Protein AF-A0AAJ2H2Q5-F1 (afdb_monomer_lite)

Foldseek 3Di:
DVVCPQPFPVVPVPDPAAADEDEDDADDPPDDDDVVSVVVVVVVVVVQVVSVVVVHRYYYHYDHDPCNVVVVVVVVD

Radius of gyration: 16.54 Å; chains: 1; bounding box: 35×27×45 Å

Sequence (77 aa):
EQQGFFKPHAADSNSSAKPFTIMIPPPNVTGSLHMGHGFNNAIMDALTRYHRMLGDNTLWQPGTDHAGIATQMVVER

Secondary structure (DSSP, 8-state):
-TT-TTS-GGG-TT--PPEEEEEPPPPPTTS---HHHHHHHHHHHHHHHHHHHTT-EEEEE-----THHHHHHHH--

InterPro domains:
  IPR001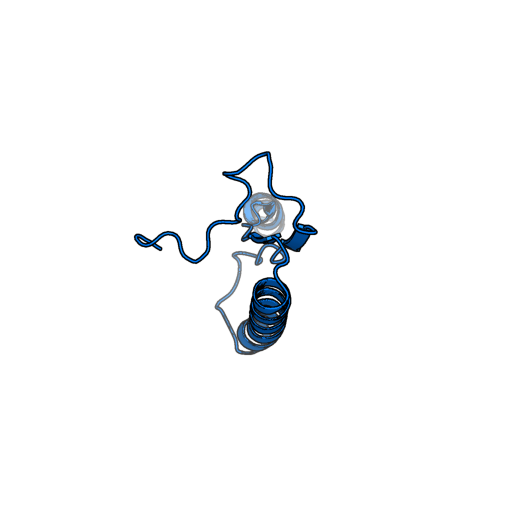412 Aminoacyl-tRNA synthetase, class I, conserved site [PS00178] (27-38)
  IPR002300 Aminoacyl-tRNA synthetase, class Ia [PF00133] (2-77)
  IPR002303 Valine-tRNA ligase [PTHR11946] (1-77)
  IPR014729 Rossmann-like alpha/beta/alpha sandwich fold [G3DSA:3.40.50.620] (1-77)

Organism: NCBI:txid1538159

pLDDT: mean 76.81, std 15.46, range [44.09, 95.81]

Structure (mmCIF, N/CA/C/O backbone):
data_AF-A0AAJ2H2Q5-F1
#
_entry.id   AF-A0AAJ2H2Q5-F1
#
loop_
_atom_site.group_PDB
_atom_site.id
_atom_site.type_symbol
_atom_site.label_atom_id
_atom_site.label_alt_id
_atom_site.label_comp_id
_atom_site.label_asym_id
_atom_site.label_entity_id
_atom_site.label_seq_id
_atom_site.pdbx_PDB_ins_code
_atom_site.Cartn_x
_atom_site.Cartn_y
_atom_site.Cartn_z
_atom_site.occupancy
_atom_site.B_iso_or_equiv
_atom_site.auth_seq_id
_atom_site.auth_comp_id
_atom_site.auth_asym_id
_atom_site.auth_atom_id
_atom_site.pdbx_PDB_model_num
ATOM 1 N N . GLU A 1 1 ? -12.251 -3.072 -5.023 1.00 62.50 1 GLU A N 1
ATOM 2 C CA . GLU A 1 1 ? -12.478 -1.915 -4.121 1.00 62.50 1 GLU A CA 1
ATOM 3 C C . GLU A 1 1 ? -13.938 -1.602 -3.786 1.00 62.50 1 GLU A C 1
ATOM 5 O O . GLU A 1 1 ? -14.176 -0.956 -2.776 1.00 62.50 1 GLU A O 1
ATOM 10 N N . GLN A 1 2 ? -14.927 -2.068 -4.559 1.00 78.88 2 GLN A N 1
ATOM 11 C CA . GLN A 1 2 ? -16.349 -1.733 -4.349 1.00 78.88 2 GLN A CA 1
ATOM 12 C C . GLN A 1 2 ? -16.885 -2.080 -2.946 1.00 78.88 2 GLN A C 1
ATOM 14 O O . GLN A 1 2 ? -17.749 -1.383 -2.432 1.00 78.88 2 GLN A O 1
ATOM 19 N N . GLN A 1 3 ? -16.330 -3.116 -2.306 1.00 84.06 3 GLN A N 1
ATOM 20 C CA . GLN A 1 3 ? -16.700 -3.546 -0.951 1.00 84.06 3 GLN A CA 1
ATOM 21 C C . GLN A 1 3 ? -15.987 -2.761 0.168 1.00 84.06 3 GLN A C 1
ATOM 23 O O . GLN A 1 3 ? -16.194 -3.037 1.342 1.00 84.06 3 GLN A O 1
ATOM 28 N N . GLY A 1 4 ? -15.128 -1.790 -0.163 1.00 80.06 4 GLY A N 1
ATOM 29 C CA . GLY A 1 4 ? -14.534 -0.872 0.814 1.00 80.06 4 GLY A CA 1
ATOM 30 C C . GLY A 1 4 ? -13.453 -1.450 1.736 1.00 80.06 4 GLY A C 1
ATOM 31 O O . GLY A 1 4 ? -12.922 -0.701 2.543 1.00 80.06 4 GLY A O 1
ATOM 32 N N . PHE A 1 5 ? -13.059 -2.721 1.598 1.00 80.56 5 PHE A N 1
ATOM 33 C CA . PHE A 1 5 ? -12.114 -3.402 2.507 1.00 80.56 5 PHE A CA 1
ATOM 34 C C . PHE A 1 5 ? -10.722 -2.774 2.669 1.00 80.56 5 PHE A C 1
ATOM 36 O O . PHE A 1 5 ? -9.989 -3.146 3.583 1.00 80.56 5 PHE A O 1
ATOM 43 N N . PHE A 1 6 ? -10.327 -1.884 1.761 1.00 82.62 6 PHE A N 1
ATOM 44 C CA . PHE A 1 6 ? -9.029 -1.206 1.786 1.00 82.62 6 PHE A CA 1
ATOM 45 C C . PHE A 1 6 ? -9.134 0.256 2.223 1.00 82.62 6 PHE A C 1
ATOM 47 O O . PHE A 1 6 ? -8.119 0.944 2.299 1.00 82.62 6 PHE A O 1
ATOM 54 N N . LYS A 1 7 ? -10.348 0.741 2.513 1.00 82.44 7 LYS A N 1
ATOM 55 C CA . LYS A 1 7 ? -10.532 2.088 3.040 1.00 82.44 7 LYS A CA 1
ATOM 56 C C . LYS A 1 7 ? -10.012 2.130 4.481 1.00 82.44 7 LYS A C 1
ATOM 58 O O . LYS A 1 7 ? -10.356 1.237 5.258 1.00 82.44 7 LYS A O 1
ATOM 63 N N . PRO A 1 8 ? -9.221 3.149 4.856 1.00 79.44 8 PRO A N 1
ATOM 64 C CA . PRO A 1 8 ? -8.891 3.366 6.256 1.00 79.44 8 PRO A CA 1
ATOM 65 C C . PRO A 1 8 ? -10.184 3.569 7.052 1.00 79.44 8 PRO A C 1
ATOM 67 O O . PRO A 1 8 ? -11.142 4.169 6.558 1.00 79.44 8 PRO A O 1
ATOM 70 N N . HIS A 1 9 ? -10.197 3.141 8.311 1.00 73.44 9 HIS A N 1
ATOM 71 C CA . HIS A 1 9 ? -11.326 3.331 9.230 1.00 73.44 9 HIS A CA 1
ATOM 72 C C . HIS A 1 9 ? -11.505 4.809 9.648 1.00 73.44 9 HIS A C 1
ATOM 74 O O . HIS A 1 9 ? -12.303 5.125 10.520 1.00 73.44 9 HIS A O 1
ATOM 80 N N . ALA A 1 10 ? -10.795 5.741 8.998 1.00 59.22 10 ALA A N 1
ATOM 81 C CA . ALA A 1 10 ? -10.857 7.186 9.219 1.00 59.22 10 ALA A CA 1
ATOM 82 C C . ALA A 1 10 ? -12.247 7.814 8.976 1.00 59.22 10 ALA A C 1
ATOM 84 O O . ALA A 1 10 ? -12.443 8.976 9.318 1.00 59.22 10 ALA A O 1
ATOM 85 N N . ALA A 1 11 ? -13.204 7.072 8.403 1.00 53.69 11 ALA A N 1
ATOM 86 C CA . ALA A 1 11 ? -14.605 7.496 8.337 1.00 53.69 11 ALA A CA 1
ATOM 87 C C . ALA A 1 11 ? -15.268 7.570 9.728 1.00 53.69 11 ALA A C 1
ATOM 89 O O . ALA A 1 11 ? -16.219 8.330 9.901 1.00 53.69 11 ALA A O 1
ATOM 90 N N . ASP A 1 12 ? -14.723 6.859 10.720 1.00 56.75 12 ASP A N 1
ATOM 91 C CA . ASP A 1 12 ? -15.152 6.927 12.112 1.00 56.75 12 ASP A CA 1
ATOM 92 C C . ASP A 1 12 ? -14.172 7.810 12.894 1.00 56.75 12 ASP A C 1
ATOM 94 O O . ASP A 1 12 ? -13.166 7.349 13.438 1.00 56.75 12 ASP A O 1
ATOM 98 N N . SER A 1 13 ? -14.469 9.107 12.983 1.00 55.41 13 SER A N 1
ATOM 99 C CA . SER A 1 13 ? -13.693 10.107 13.741 1.00 55.41 13 SER A CA 1
ATOM 100 C C . SER A 1 13 ? -13.543 9.806 15.247 1.00 55.41 13 SER A C 1
ATOM 102 O O . SER A 1 13 ? -12.828 10.523 15.942 1.00 55.41 13 SER A O 1
ATOM 104 N N . ASN A 1 14 ? -14.171 8.730 15.737 1.00 55.78 14 ASN A N 1
ATOM 105 C CA . ASN A 1 14 ? -14.103 8.211 17.107 1.00 55.78 14 ASN A CA 1
ATOM 106 C C . ASN A 1 14 ? -13.229 6.949 17.262 1.00 55.78 14 ASN A C 1
ATOM 108 O O . ASN A 1 14 ? -13.194 6.356 18.341 1.00 55.78 14 ASN A O 1
ATOM 112 N N . SER A 1 15 ? -12.536 6.500 16.213 1.00 66.25 15 SER A N 1
ATOM 113 C CA . SER A 1 15 ? -11.655 5.333 16.299 1.00 66.25 15 SER A CA 1
ATOM 114 C C . SER A 1 15 ? -10.394 5.652 17.115 1.00 66.25 15 SER A C 1
ATOM 116 O O . SER A 1 15 ? -9.539 6.418 16.675 1.00 66.25 15 SER A O 1
ATOM 118 N N . SER A 1 16 ? -10.222 4.999 18.269 1.00 74.62 16 SER A N 1
ATOM 119 C CA . SER A 1 16 ? -8.992 5.046 19.081 1.00 74.62 16 SER A CA 1
ATOM 120 C C . SER A 1 16 ? -7.823 4.246 18.481 1.00 74.62 16 SER A C 1
ATOM 122 O O . SER A 1 16 ? -6.787 4.093 19.128 1.00 74.62 16 SER A O 1
ATOM 124 N N . ALA A 1 17 ? -7.994 3.676 17.283 1.00 82.62 17 ALA A N 1
ATOM 125 C CA . ALA A 1 17 ? -6.977 2.875 16.614 1.00 82.62 17 ALA A CA 1
ATOM 126 C C . ALA A 1 17 ? -5.757 3.719 16.223 1.00 82.62 17 ALA A C 1
ATOM 128 O O . ALA A 1 17 ? -5.878 4.821 15.681 1.00 82.62 17 ALA A O 1
ATOM 129 N N . LYS A 1 18 ? -4.564 3.167 16.454 1.00 89.38 18 LYS A N 1
ATOM 130 C CA . LYS A 1 18 ? -3.299 3.816 16.112 1.00 89.38 18 LYS A CA 1
ATOM 131 C C . LYS A 1 18 ? -3.151 3.904 14.584 1.00 89.38 18 LYS A C 1
ATOM 133 O O . LYS A 1 18 ? -3.405 2.913 13.902 1.00 89.38 18 LYS A O 1
ATOM 138 N N . PRO A 1 19 ? -2.746 5.053 14.018 1.00 90.62 19 PRO A N 1
ATOM 139 C CA . PRO A 1 19 ? -2.543 5.169 12.579 1.00 90.62 19 PRO A CA 1
ATOM 140 C C . PRO A 1 19 ? -1.265 4.447 12.133 1.00 90.62 19 PRO A C 1
ATOM 142 O O . PRO A 1 19 ? -0.215 4.570 12.770 1.00 90.62 19 PRO A O 1
ATOM 145 N N . PHE A 1 20 ? -1.343 3.753 10.997 1.00 92.44 20 PHE A N 1
ATOM 146 C CA . PHE A 1 20 ? -0.192 3.181 10.297 1.00 92.44 20 PHE A CA 1
ATOM 147 C C . PHE A 1 20 ? -0.276 3.501 8.800 1.00 92.44 20 PHE A C 1
ATOM 149 O O . PHE A 1 20 ? -1.152 3.001 8.098 1.00 92.44 20 PHE A O 1
ATOM 156 N N . THR A 1 21 ? 0.641 4.321 8.288 1.00 92.38 21 THR A N 1
ATOM 157 C CA . THR A 1 21 ? 0.588 4.792 6.897 1.00 92.38 21 THR A CA 1
ATOM 158 C C . THR A 1 21 ? 1.897 4.521 6.172 1.00 92.38 21 THR A C 1
ATOM 160 O O . THR A 1 21 ? 2.964 4.866 6.674 1.00 92.38 21 THR A O 1
ATOM 163 N N . ILE A 1 22 ? 1.804 3.958 4.965 1.00 92.69 22 ILE A N 1
ATOM 164 C CA . ILE A 1 22 ? 2.928 3.801 4.035 1.00 92.69 22 ILE A CA 1
ATOM 165 C C . ILE A 1 22 ? 2.593 4.553 2.744 1.00 92.69 22 ILE A C 1
ATOM 167 O O . ILE A 1 22 ? 1.562 4.297 2.118 1.00 92.69 22 ILE A O 1
ATOM 171 N N . MET A 1 23 ? 3.476 5.464 2.334 1.00 87.31 23 MET A N 1
ATOM 172 C CA . MET A 1 23 ? 3.431 6.099 1.016 1.00 87.31 23 MET A CA 1
ATOM 173 C C . MET A 1 23 ? 4.194 5.225 0.021 1.00 87.31 23 MET A C 1
ATOM 175 O O . MET A 1 23 ? 5.358 4.907 0.260 1.00 87.31 23 MET A O 1
ATOM 179 N N . ILE A 1 24 ? 3.558 4.849 -1.091 1.00 82.81 24 ILE A N 1
ATOM 180 C CA . ILE A 1 24 ? 4.271 4.228 -2.210 1.00 82.81 24 ILE A CA 1
ATOM 181 C C . ILE A 1 24 ? 5.099 5.334 -2.866 1.00 82.81 24 ILE A C 1
ATOM 183 O O . ILE A 1 24 ? 4.502 6.315 -3.324 1.00 82.81 24 ILE A O 1
ATOM 187 N N . PRO A 1 25 ? 6.440 5.212 -2.912 1.00 72.88 25 PRO A N 1
ATOM 188 C CA . PRO A 1 25 ? 7.271 6.175 -3.613 1.00 72.88 25 PRO A CA 1
ATOM 189 C C . PRO A 1 25 ? 6.742 6.330 -5.042 1.00 72.88 25 PRO A C 1
ATOM 191 O O . PRO A 1 25 ? 6.527 5.308 -5.704 1.00 72.88 25 PRO A O 1
ATOM 194 N N . PRO A 1 26 ? 6.480 7.561 -5.506 1.00 68.06 26 PRO A N 1
ATOM 195 C CA . PRO A 1 26 ? 5.906 7.777 -6.821 1.00 68.06 26 PRO A CA 1
ATOM 196 C C . PRO A 1 26 ? 6.770 7.086 -7.889 1.00 68.06 26 PRO A C 1
ATOM 198 O O . PRO A 1 26 ? 7.975 7.339 -7.946 1.00 68.06 26 PRO A O 1
ATOM 201 N N . PRO A 1 27 ? 6.217 6.169 -8.703 1.00 63.50 27 PRO A N 1
ATOM 202 C CA . PRO A 1 27 ? 7.008 5.525 -9.733 1.00 63.50 27 PRO A CA 1
ATOM 203 C C . PRO A 1 27 ? 7.356 6.567 -10.797 1.00 63.50 27 PRO A C 1
ATOM 205 O O . PRO A 1 27 ? 6.478 7.280 -11.286 1.00 63.50 27 PRO A O 1
ATOM 208 N N . ASN A 1 28 ? 8.630 6.629 -11.186 1.00 62.22 28 ASN A N 1
ATOM 209 C CA . ASN A 1 28 ? 9.032 7.363 -12.379 1.00 62.22 28 ASN A CA 1
ATOM 210 C C . ASN A 1 28 ? 8.305 6.743 -13.582 1.00 62.22 28 ASN A C 1
ATOM 212 O O . ASN A 1 28 ? 8.493 5.564 -13.883 1.00 62.22 28 ASN A O 1
ATOM 216 N N . VAL A 1 29 ? 7.484 7.530 -14.281 1.00 56.47 29 VAL A N 1
ATOM 217 C CA . VAL A 1 29 ? 6.616 7.082 -15.396 1.00 56.47 29 VAL A CA 1
ATOM 218 C C . VAL A 1 29 ? 7.421 6.755 -16.677 1.00 56.47 29 VAL A C 1
ATOM 220 O O . VAL A 1 29 ? 6.879 6.633 -17.767 1.00 56.47 29 VAL A O 1
ATOM 223 N N . THR A 1 30 ? 8.743 6.606 -16.575 1.00 55.94 30 THR A N 1
ATOM 224 C CA . THR A 1 30 ? 9.666 6.482 -17.713 1.00 55.94 30 THR A CA 1
ATOM 225 C C . THR A 1 30 ? 10.016 5.037 -18.087 1.00 55.94 30 THR A C 1
ATOM 227 O O . THR A 1 30 ? 10.723 4.826 -19.070 1.00 55.94 30 THR A O 1
ATOM 230 N N . GLY A 1 31 ? 9.534 4.027 -17.350 1.00 62.41 31 GLY A N 1
ATOM 231 C CA . GLY A 1 31 ? 9.881 2.619 -17.583 1.00 62.41 31 GLY A CA 1
ATOM 232 C C . GLY A 1 31 ? 8.761 1.620 -17.279 1.00 62.41 31 GLY A C 1
ATOM 233 O O . GLY A 1 31 ? 7.759 1.942 -16.646 1.00 62.41 31 GLY A O 1
ATOM 234 N N . SER A 1 32 ? 8.934 0.379 -17.744 1.00 73.19 32 SER A N 1
ATOM 235 C CA . SER A 1 32 ? 8.011 -0.732 -17.464 1.00 73.19 32 SER A CA 1
ATOM 236 C C . SER A 1 32 ? 8.213 -1.310 -16.058 1.00 73.19 32 SER A C 1
ATOM 238 O O . SER A 1 32 ? 9.328 -1.346 -15.533 1.00 73.19 32 SER A O 1
ATOM 240 N N . LEU A 1 33 ? 7.139 -1.833 -15.462 1.00 78.69 33 LEU A N 1
ATOM 241 C CA . LEU A 1 33 ? 7.205 -2.524 -14.174 1.00 78.69 33 LEU A CA 1
ATOM 242 C C . LEU A 1 33 ? 8.055 -3.802 -14.279 1.00 78.69 33 LEU A C 1
ATOM 244 O O . LEU A 1 33 ? 7.740 -4.712 -15.038 1.00 78.69 33 LEU A O 1
ATOM 248 N N . HIS A 1 34 ? 9.112 -3.887 -13.474 1.00 84.69 34 HIS A N 1
ATOM 249 C CA . HIS A 1 34 ? 9.931 -5.093 -13.285 1.00 84.69 34 HIS A CA 1
ATOM 250 C C . HIS A 1 34 ? 9.826 -5.681 -11.863 1.00 84.69 34 HIS A C 1
ATOM 252 O O . HIS A 1 34 ? 9.279 -5.054 -10.954 1.00 84.69 34 HIS A O 1
ATOM 258 N N . MET A 1 35 ? 10.416 -6.868 -11.650 1.00 86.00 35 MET A N 1
ATOM 259 C CA . MET A 1 35 ? 10.368 -7.619 -10.378 1.00 86.00 35 MET A CA 1
ATOM 260 C C . MET A 1 35 ? 10.821 -6.826 -9.141 1.00 86.00 35 MET A C 1
ATOM 262 O O . MET A 1 35 ? 10.354 -7.103 -8.043 1.00 86.00 35 MET A O 1
ATOM 266 N N . GLY A 1 36 ? 11.681 -5.817 -9.303 1.00 85.50 36 GLY A N 1
ATOM 267 C CA . GLY A 1 36 ? 12.110 -4.947 -8.201 1.00 85.50 36 GLY A CA 1
ATOM 268 C C . GLY A 1 36 ? 10.955 -4.134 -7.611 1.00 85.50 36 GLY A C 1
ATOM 269 O O . GLY A 1 36 ? 10.847 -4.022 -6.392 1.00 85.50 36 GLY A O 1
ATOM 270 N N . HIS A 1 37 ? 10.030 -3.663 -8.455 1.00 85.12 37 HIS A N 1
ATOM 271 C CA . HIS A 1 37 ? 8.796 -3.024 -7.992 1.00 85.12 37 HIS A CA 1
ATOM 272 C C . HIS A 1 37 ? 7.905 -4.020 -7.249 1.00 85.12 37 HIS A C 1
ATOM 274 O O . HIS A 1 37 ? 7.370 -3.701 -6.191 1.00 85.12 37 HIS A O 1
ATOM 280 N N . GLY A 1 38 ? 7.785 -5.243 -7.778 1.00 87.12 38 GLY A N 1
ATOM 281 C CA . GLY A 1 38 ? 7.017 -6.314 -7.145 1.00 87.12 38 GLY A CA 1
ATOM 282 C C . GLY A 1 38 ? 7.540 -6.656 -5.750 1.00 87.12 38 GLY A C 1
ATOM 283 O O . GLY A 1 38 ? 6.753 -6.755 -4.814 1.00 87.12 38 GLY A O 1
ATOM 284 N N . PHE A 1 39 ? 8.861 -6.760 -5.592 1.00 90.38 39 PHE A N 1
ATOM 285 C CA . PHE A 1 39 ? 9.501 -7.038 -4.307 1.00 90.38 39 PHE A CA 1
ATOM 286 C C . PHE A 1 39 ? 9.225 -5.944 -3.266 1.00 90.38 39 PHE A C 1
ATOM 288 O O . PHE A 1 39 ? 8.758 -6.248 -2.169 1.00 90.38 39 PHE A O 1
ATOM 295 N N . ASN A 1 40 ? 9.445 -4.672 -3.620 1.00 88.44 40 ASN A N 1
ATOM 296 C CA . ASN A 1 40 ? 9.184 -3.561 -2.704 1.00 88.44 40 ASN A CA 1
ATOM 297 C C . ASN A 1 40 ? 7.693 -3.484 -2.323 1.00 88.44 40 ASN A C 1
ATOM 299 O O . ASN A 1 40 ? 7.347 -3.350 -1.149 1.00 88.44 40 ASN A O 1
ATOM 303 N N . ASN A 1 41 ? 6.799 -3.646 -3.304 1.00 89.94 41 ASN A N 1
ATOM 304 C CA . ASN A 1 41 ? 5.357 -3.628 -3.069 1.00 89.94 41 ASN A CA 1
ATOM 305 C C . ASN A 1 41 ? 4.891 -4.800 -2.200 1.00 89.94 41 ASN A C 1
ATOM 307 O O . ASN A 1 41 ? 4.004 -4.607 -1.376 1.00 89.94 41 ASN A O 1
ATOM 311 N N . ALA A 1 42 ? 5.495 -5.983 -2.338 1.00 92.69 42 ALA A N 1
ATOM 312 C CA . ALA A 1 42 ? 5.162 -7.141 -1.512 1.00 92.69 42 ALA A CA 1
ATOM 313 C C . ALA A 1 42 ? 5.493 -6.908 -0.030 1.00 92.69 42 ALA A C 1
ATOM 315 O O . ALA A 1 42 ? 4.695 -7.260 0.837 1.00 92.69 42 ALA A O 1
ATOM 316 N N . ILE A 1 43 ? 6.632 -6.272 0.270 1.00 94.12 43 ILE A N 1
ATOM 317 C CA . ILE A 1 43 ? 6.996 -5.907 1.648 1.00 94.12 43 ILE A CA 1
ATOM 318 C C . ILE A 1 43 ? 5.998 -4.890 2.211 1.00 94.12 43 ILE A C 1
ATOM 320 O O . ILE A 1 43 ? 5.498 -5.069 3.322 1.00 94.12 43 ILE A O 1
ATOM 324 N N . MET A 1 44 ? 5.683 -3.842 1.443 1.00 94.12 44 MET A N 1
ATOM 325 C CA . MET A 1 44 ? 4.727 -2.816 1.871 1.00 94.12 44 MET A CA 1
ATOM 326 C C . MET A 1 44 ? 3.325 -3.401 2.109 1.00 94.12 44 MET A C 1
ATOM 328 O O . MET A 1 44 ? 2.738 -3.145 3.158 1.00 94.12 44 MET A O 1
ATOM 332 N N . ASP A 1 45 ? 2.821 -4.242 1.198 1.00 93.12 45 ASP A N 1
ATOM 333 C CA . ASP A 1 45 ? 1.525 -4.926 1.335 1.00 93.12 45 ASP A CA 1
ATOM 334 C C . ASP A 1 45 ? 1.491 -5.834 2.576 1.00 93.12 45 ASP A C 1
ATOM 336 O O . ASP A 1 45 ? 0.531 -5.783 3.353 1.00 93.12 45 ASP A O 1
ATOM 340 N N . ALA A 1 46 ? 2.558 -6.603 2.821 1.00 95.81 46 ALA A N 1
ATOM 341 C CA . ALA A 1 46 ? 2.663 -7.462 3.998 1.00 95.81 46 ALA A CA 1
ATOM 342 C C . ALA A 1 46 ? 2.613 -6.660 5.310 1.00 95.81 46 ALA A C 1
ATOM 344 O O . ALA A 1 46 ? 1.864 -7.022 6.221 1.00 95.81 46 ALA A O 1
ATOM 345 N N . LEU A 1 47 ? 3.346 -5.544 5.397 1.00 95.69 47 LEU A N 1
ATOM 346 C CA . LEU A 1 47 ? 3.328 -4.668 6.572 1.00 95.69 47 LEU A CA 1
ATOM 347 C C . LEU A 1 47 ? 1.948 -4.037 6.789 1.00 95.69 47 LEU A C 1
ATOM 349 O O . LEU A 1 47 ? 1.423 -4.077 7.902 1.00 95.69 47 LEU A O 1
ATOM 353 N N . THR A 1 48 ? 1.316 -3.509 5.737 1.00 94.31 48 THR A N 1
ATOM 354 C CA . THR A 1 48 ? -0.036 -2.938 5.835 1.00 94.31 48 THR A CA 1
ATOM 355 C C . THR A 1 48 ? -1.054 -3.975 6.313 1.00 94.31 48 THR A C 1
ATOM 357 O O . THR A 1 48 ? -1.880 -3.671 7.174 1.00 94.31 48 THR A O 1
ATOM 360 N N . ARG A 1 49 ? -1.006 -5.213 5.806 1.00 93.94 49 ARG A N 1
ATOM 361 C CA . ARG A 1 49 ? -1.903 -6.287 6.271 1.00 93.94 49 ARG A CA 1
ATOM 362 C C . ARG A 1 49 ? -1.644 -6.660 7.724 1.00 93.94 49 ARG A C 1
ATOM 364 O O . ARG A 1 49 ? -2.603 -6.786 8.481 1.00 93.94 49 ARG A O 1
ATOM 371 N N . TYR A 1 50 ? -0.377 -6.795 8.107 1.00 95.75 50 TYR A N 1
ATOM 372 C CA . TYR A 1 50 ? 0.017 -7.108 9.478 1.00 95.75 50 TYR A CA 1
ATOM 373 C C . TYR A 1 50 ? -0.513 -6.065 10.471 1.00 95.75 50 TYR A C 1
ATOM 375 O O . TYR A 1 50 ? -1.196 -6.421 11.428 1.00 95.75 50 TYR A O 1
ATOM 383 N N . HIS A 1 51 ? -0.301 -4.776 10.200 1.00 94.0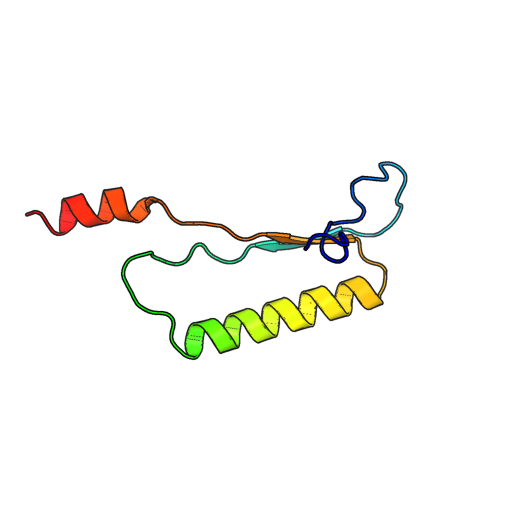6 51 HIS A N 1
ATOM 384 C CA . HIS A 1 51 ? -0.798 -3.697 11.057 1.00 94.06 51 HIS A CA 1
ATOM 385 C C . HIS A 1 51 ? -2.331 -3.654 11.123 1.00 94.06 51 HIS A C 1
ATOM 387 O O . HIS A 1 51 ? -2.899 -3.483 12.201 1.00 94.06 51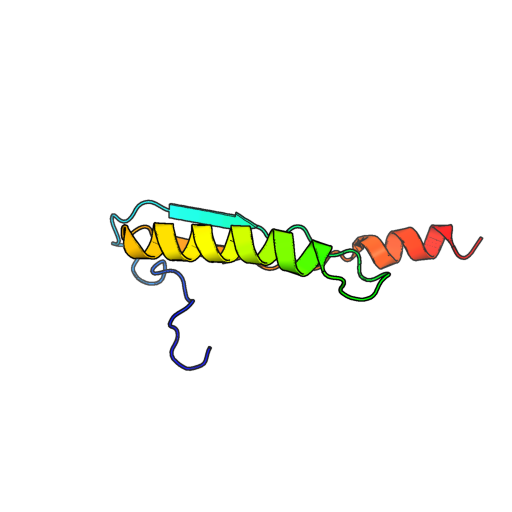 HIS A O 1
ATOM 393 N N . ARG A 1 52 ? -3.026 -3.921 10.010 1.00 91.44 52 ARG A N 1
ATOM 394 C CA . ARG A 1 52 ? -4.492 -4.019 10.017 1.00 91.44 52 ARG A CA 1
ATOM 395 C C . ARG A 1 52 ? -4.994 -5.187 10.868 1.00 91.44 52 ARG A C 1
ATOM 397 O O . ARG A 1 52 ? -6.003 -5.045 11.551 1.00 91.44 52 ARG A O 1
ATOM 404 N N . MET A 1 53 ? -4.286 -6.318 10.871 1.00 92.31 53 MET A N 1
ATOM 405 C CA . MET A 1 53 ? -4.596 -7.456 11.747 1.00 92.31 53 MET A CA 1
ATOM 406 C C . MET A 1 53 ? -4.346 -7.155 13.232 1.00 92.31 53 MET A C 1
ATOM 408 O O . MET A 1 53 ? -5.015 -7.741 14.078 1.00 92.31 53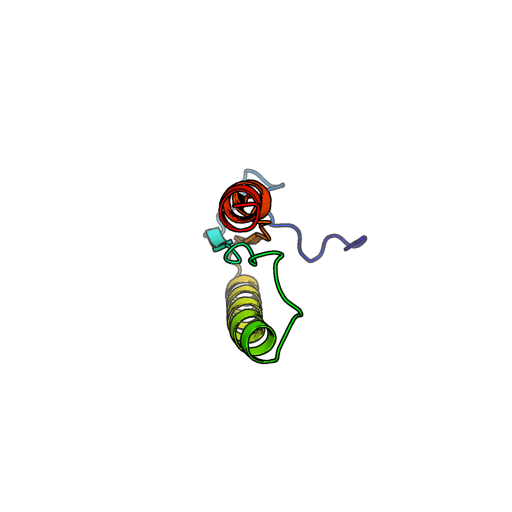 MET A O 1
ATOM 412 N N . LEU A 1 54 ? -3.434 -6.232 13.553 1.00 92.44 54 LEU A N 1
ATOM 413 C CA . LEU A 1 54 ? -3.232 -5.727 14.918 1.00 92.44 54 LEU A CA 1
ATOM 414 C C . LEU A 1 54 ? -4.301 -4.711 15.359 1.00 92.44 54 LEU A C 1
ATOM 416 O O . LEU A 1 54 ? -4.317 -4.316 16.523 1.00 92.44 54 LEU A O 1
ATOM 420 N N . GLY A 1 55 ? -5.198 -4.305 14.456 1.00 88.94 55 GLY A N 1
ATOM 421 C CA . GLY A 1 55 ? -6.235 -3.309 14.722 1.00 88.94 55 GLY A CA 1
ATOM 422 C C . GLY A 1 55 ? -5.801 -1.864 14.472 1.00 88.94 55 GLY A C 1
ATOM 423 O O . GLY A 1 55 ? -6.553 -0.952 14.813 1.00 88.94 55 GLY A O 1
ATOM 424 N N . ASP A 1 56 ? -4.630 -1.633 13.870 1.00 91.19 56 ASP A N 1
ATOM 425 C CA . ASP A 1 56 ? -4.201 -0.291 13.475 1.00 91.19 56 ASP A CA 1
ATOM 426 C C . ASP A 1 56 ? -5.053 0.234 12.305 1.00 91.19 56 ASP A C 1
ATOM 428 O O . ASP A 1 56 ? -5.490 -0.512 11.421 1.00 91.19 56 ASP A O 1
ATOM 432 N N . ASN A 1 57 ? -5.259 1.551 12.264 1.00 90.94 57 ASN A N 1
ATOM 433 C CA . ASN A 1 57 ? -5.917 2.218 11.147 1.00 90.94 57 ASN A CA 1
ATOM 434 C C . ASN A 1 57 ? -4.914 2.413 10.004 1.00 90.94 57 ASN A C 1
ATOM 436 O O . ASN A 1 57 ? -4.092 3.334 10.032 1.00 90.94 57 ASN A O 1
ATOM 440 N N . THR A 1 58 ? -4.963 1.519 9.017 1.00 91.56 58 THR A N 1
ATOM 441 C CA . THR A 1 58 ? -3.945 1.457 7.968 1.00 91.56 58 THR A CA 1
ATOM 442 C C . THR A 1 58 ? -4.304 2.251 6.715 1.00 91.56 58 THR A C 1
ATOM 444 O O . THR A 1 58 ? -5.402 2.078 6.186 1.00 91.56 58 THR A O 1
ATOM 447 N N . LEU A 1 59 ? -3.348 3.006 6.167 1.00 90.88 59 LEU A N 1
ATOM 448 C CA . LEU A 1 59 ? -3.440 3.627 4.842 1.00 90.88 59 LEU A CA 1
ATOM 449 C C . LEU A 1 59 ? -2.218 3.259 3.989 1.00 90.88 59 LEU A C 1
ATOM 451 O O . LEU A 1 59 ? -1.077 3.537 4.353 1.00 90.88 59 LEU A O 1
ATOM 455 N N . TRP A 1 60 ? -2.464 2.660 2.827 1.00 89.94 60 TRP A N 1
ATOM 456 C CA . TRP A 1 60 ? -1.441 2.422 1.812 1.00 89.94 60 TRP A CA 1
ATOM 457 C C . TRP A 1 60 ? -1.685 3.384 0.652 1.00 89.94 60 TRP A C 1
ATOM 459 O O . TRP A 1 60 ? -2.587 3.170 -0.154 1.00 89.94 60 TRP A O 1
ATOM 469 N N . GLN A 1 61 ? -0.949 4.497 0.638 1.00 88.50 61 GLN A N 1
ATOM 470 C CA . GLN A 1 61 ? -1.232 5.629 -0.242 1.00 88.50 61 GLN A CA 1
ATOM 471 C C . GLN A 1 61 ? -0.422 5.515 -1.540 1.00 88.50 61 GLN A C 1
ATOM 473 O O . GLN A 1 61 ? 0.803 5.681 -1.498 1.00 88.50 61 GLN A O 1
ATOM 478 N N . PRO A 1 62 ? -1.066 5.279 -2.698 1.00 83.94 62 PRO A N 1
ATOM 479 C CA . PRO A 1 62 ? -0.396 5.404 -3.982 1.00 83.94 62 PRO A CA 1
ATOM 480 C C . PRO A 1 62 ? -0.141 6.881 -4.316 1.00 83.94 62 PRO A C 1
ATOM 482 O O . PRO A 1 62 ? -0.928 7.766 -3.967 1.00 83.94 62 PRO A O 1
ATOM 485 N N . GLY A 1 63 ? 0.958 7.131 -5.025 1.00 78.38 63 GLY A N 1
ATOM 486 C CA . GLY A 1 63 ? 1.303 8.424 -5.609 1.00 78.38 63 GLY A CA 1
ATOM 487 C C . GLY A 1 63 ? 1.763 8.256 -7.055 1.00 78.38 63 GLY A C 1
ATOM 488 O O . GLY A 1 63 ? 2.176 7.172 -7.463 1.00 78.38 63 GLY A O 1
ATOM 489 N N . THR A 1 64 ? 1.693 9.328 -7.837 1.00 65.06 64 THR A N 1
ATOM 490 C CA . THR A 1 64 ? 2.208 9.374 -9.212 1.00 65.06 64 THR A CA 1
ATOM 491 C C . THR A 1 64 ? 3.135 10.569 -9.335 1.00 65.06 64 THR A C 1
ATOM 493 O O . THR A 1 64 ? 2.746 11.680 -8.965 1.00 65.06 64 THR A O 1
ATOM 496 N N . ASP A 1 65 ? 4.353 10.347 -9.836 1.00 67.00 65 ASP A N 1
ATOM 497 C CA . ASP A 1 65 ? 5.304 11.437 -10.012 1.00 67.00 65 ASP A CA 1
ATOM 498 C C . ASP A 1 65 ? 5.019 12.150 -11.329 1.00 67.00 65 ASP A C 1
ATOM 500 O O . ASP A 1 65 ? 5.084 11.547 -12.400 1.00 67.00 65 ASP A O 1
ATOM 504 N N . HIS A 1 66 ? 4.723 13.443 -11.254 1.00 61.66 66 HIS A N 1
ATOM 505 C CA . HIS A 1 66 ? 4.577 14.290 -12.437 1.00 61.66 66 HIS A CA 1
ATOM 506 C C . HIS A 1 66 ? 5.910 14.946 -12.839 1.00 61.66 66 HIS A C 1
ATOM 508 O O . HIS A 1 66 ? 5.964 15.659 -13.843 1.00 61.66 66 HIS A O 1
ATOM 514 N 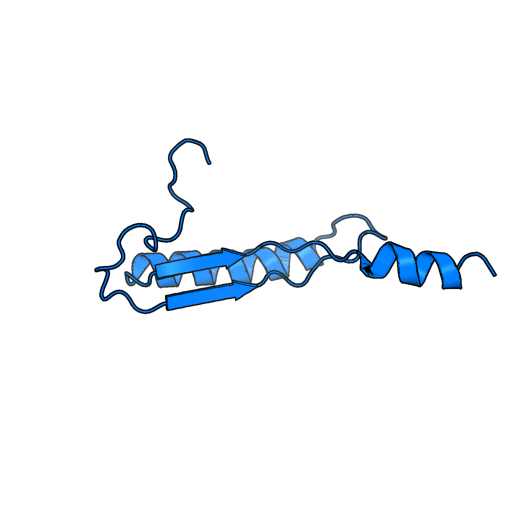N . ALA A 1 67 ? 7.011 14.664 -12.126 1.00 54.56 67 ALA A N 1
ATOM 515 C CA . ALA A 1 67 ? 8.361 15.101 -12.489 1.00 54.56 67 ALA A CA 1
ATOM 516 C C . ALA A 1 67 ? 8.838 14.566 -13.854 1.00 54.56 67 ALA A C 1
ATOM 518 O O . ALA A 1 67 ? 9.822 15.070 -14.389 1.00 54.56 67 ALA A O 1
ATOM 519 N N . GLY A 1 68 ? 8.109 13.626 -14.470 1.00 51.62 68 GLY A N 1
ATOM 520 C CA . GLY A 1 68 ? 8.256 13.261 -15.883 1.00 51.62 68 GLY A CA 1
ATOM 521 C C . GLY A 1 68 ? 8.179 14.453 -16.852 1.00 51.62 68 GLY A C 1
ATOM 522 O O . GLY A 1 68 ? 8.907 14.484 -17.837 1.00 51.62 68 GLY A O 1
ATOM 523 N N . ILE A 1 69 ? 7.378 15.485 -16.545 1.00 53.06 69 ILE A N 1
ATOM 524 C CA . ILE A 1 69 ? 7.352 16.734 -17.334 1.00 53.06 69 ILE A CA 1
ATOM 525 C C . ILE A 1 69 ? 8.692 17.480 -17.212 1.00 53.06 69 ILE A C 1
ATOM 527 O O . ILE A 1 69 ? 9.195 18.041 -18.183 1.00 53.06 69 ILE A O 1
ATOM 531 N N . ALA A 1 70 ? 9.307 17.466 -16.026 1.00 52.22 70 ALA A N 1
ATOM 532 C CA . ALA A 1 70 ? 10.587 18.126 -15.788 1.00 52.22 70 ALA A CA 1
ATOM 533 C C . ALA A 1 70 ? 11.768 17.363 -16.414 1.00 52.22 70 ALA A C 1
ATOM 535 O O . ALA A 1 70 ? 12.721 17.990 -16.873 1.00 52.22 70 ALA A O 1
ATOM 536 N N . THR A 1 71 ? 11.707 16.029 -16.481 1.00 52.69 71 THR A N 1
ATOM 537 C CA . THR A 1 71 ? 12.732 15.221 -17.161 1.00 52.69 71 THR A CA 1
ATOM 538 C C . THR A 1 71 ? 12.598 15.265 -18.681 1.00 52.69 71 THR A C 1
ATOM 540 O O . THR A 1 71 ? 13.618 15.232 -19.368 1.00 52.69 71 THR A O 1
ATOM 543 N N . GLN A 1 72 ? 11.387 15.441 -19.220 1.00 55.50 72 GLN A N 1
ATOM 544 C CA . GLN A 1 72 ? 11.182 15.627 -20.659 1.00 55.50 72 GLN A CA 1
ATOM 545 C C . GLN A 1 72 ? 11.891 16.892 -21.185 1.00 55.50 72 GLN A C 1
ATOM 547 O O . GLN A 1 72 ? 12.535 16.833 -22.229 1.00 55.50 72 GLN A O 1
ATOM 552 N N . MET A 1 73 ? 11.932 17.981 -20.403 1.00 54.47 73 MET A N 1
ATOM 553 C CA . MET A 1 73 ? 12.722 19.179 -20.747 1.00 54.47 73 MET A CA 1
ATOM 554 C C . MET A 1 73 ? 14.248 18.95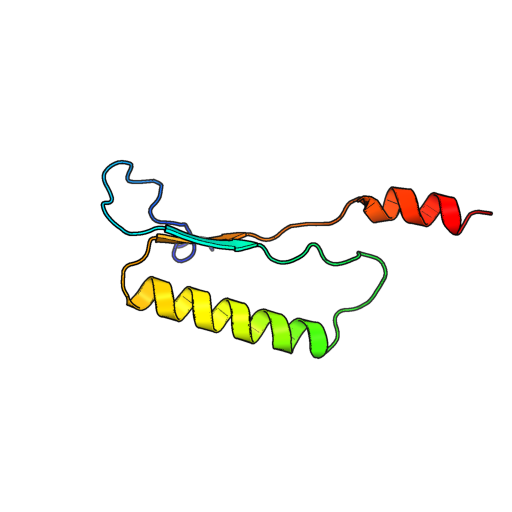7 -20.777 1.00 54.47 73 MET A C 1
ATOM 556 O O . MET A 1 73 ? 14.970 19.778 -21.341 1.00 54.47 73 MET A O 1
ATOM 560 N N . VAL A 1 74 ? 14.762 17.886 -20.159 1.00 55.62 74 VAL A N 1
ATOM 561 C CA . VAL A 1 74 ? 16.197 17.539 -20.174 1.00 55.62 74 VAL A CA 1
ATOM 562 C C . VAL A 1 74 ? 16.541 16.628 -21.359 1.00 55.62 74 VAL A C 1
ATOM 564 O O . VAL A 1 74 ? 17.674 16.665 -21.829 1.00 55.62 74 VAL A O 1
ATOM 567 N N . VAL A 1 75 ? 15.578 15.842 -21.857 1.00 53.28 75 VAL A N 1
ATOM 568 C CA . VAL A 1 75 ? 15.746 14.952 -23.024 1.00 53.28 75 VAL A CA 1
ATOM 569 C C . VAL A 1 75 ? 15.506 15.683 -24.350 1.00 53.28 75 VAL A C 1
ATOM 571 O O . VAL A 1 75 ? 16.124 15.334 -25.348 1.00 53.28 75 VAL A O 1
ATOM 574 N N . GLU A 1 76 ? 14.662 16.717 -24.376 1.00 53.00 76 GLU A N 1
ATOM 575 C CA . GLU A 1 76 ? 14.400 17.536 -25.575 1.00 53.00 76 GLU A CA 1
ATOM 576 C C . GLU A 1 76 ? 15.495 18.596 -25.870 1.00 53.00 76 GLU A C 1
ATOM 578 O O . GLU A 1 76 ? 15.241 19.566 -26.586 1.00 53.00 76 GLU A O 1
ATOM 583 N N . ARG A 1 77 ? 16.720 18.422 -25.347 1.00 44.09 77 ARG A N 1
ATOM 584 C CA . ARG A 1 77 ? 17.912 19.203 -25.732 1.00 44.09 77 ARG A CA 1
ATOM 585 C C . ARG A 1 77 ? 18.850 18.418 -26.638 1.00 44.09 77 ARG A C 1
ATOM 587 O O . ARG A 1 77 ? 19.157 17.258 -26.295 1.00 44.09 77 ARG A O 1
#